Protein AF-A0A6L7N8V4-F1 (afdb_monomer)

Secondary structure (DSSP, 8-state):
-TTTTTTHHHHHHHS-TTPPPB-SSHHHHHHHHHHHSPPPBPHHHHHHHHTT---PPPS-----TTS------

Radius of gyration: 13.72 Å; Cα contacts (8 Å, |Δi|>4): 52; chains: 1; bounding box: 36×27×28 Å

Sequence (73 aa):
MKMAEADLLPAVRDAGEDTLIVADGTSCRHQVDLGTGRKALHVAQVIDMVLGNAVMPPADSSSDSAHHRCQHP

pLDDT: mean 82.11, std 19.6, range [40.59, 97.56]

Solvent-accessible surface area (backbone atoms only — not comparable to full-atom values): 4834 Å² total; per-residue (Å²): 110,74,77,43,64,71,49,61,49,58,55,60,70,71,46,57,91,90,56,86,46,74,34,81,48,69,68,58,27,51,47,40,31,79,72,69,74,46,78,46,39,41,59,69,58,55,51,33,52,75,72,69,70,54,78,78,76,74,98,72,74,82,78,76,91,79,82,75,87,73,80,76,136

Foldseek 3Di:
DVVCVVPPLVVLVPDDPPDAAADQDPVSQVCNCVRPVDGHHYVVQVVCVVVVNDPPDDPDPPDPPPPDPPDDD

Structure (mmCIF, N/CA/C/O backbone):
data_AF-A0A6L7N8V4-F1
#
_entry.id   AF-A0A6L7N8V4-F1
#
loop_
_atom_site.group_PDB
_atom_site.id
_atom_site.type_symbol
_atom_site.label_atom_id
_atom_site.label_alt_id
_atom_site.label_comp_id
_atom_site.label_asym_id
_atom_site.label_entity_id
_atom_site.label_seq_id
_atom_site.pdbx_PDB_ins_code
_atom_site.Cartn_x
_atom_site.Cartn_y
_atom_site.Cartn_z
_atom_site.occupancy
_atom_site.B_iso_or_equiv
_atom_site.auth_seq_id
_atom_site.auth_comp_id
_atom_site.auth_asym_id
_atom_site.auth_atom_id
_atom_site.pdbx_PDB_model_num
ATOM 1 N N . MET A 1 1 ? 13.046 3.494 -9.458 1.00 76.81 1 MET A N 1
ATOM 2 C CA . MET A 1 1 ? 11.831 2.656 -9.564 1.00 76.81 1 MET A CA 1
ATOM 3 C C . MET A 1 1 ? 12.031 1.246 -10.125 1.00 76.81 1 MET A C 1
ATOM 5 O O . MET A 1 1 ? 11.154 0.433 -9.897 1.00 76.81 1 MET A O 1
ATOM 9 N N . LYS A 1 2 ? 13.158 0.888 -10.769 1.00 88.88 2 LYS A N 1
ATOM 10 C CA . LYS A 1 2 ? 13.349 -0.452 -11.380 1.00 88.88 2 LYS A CA 1
ATOM 11 C C . LYS A 1 2 ? 13.015 -1.652 -10.474 1.00 88.88 2 LYS A C 1
ATOM 13 O O . LYS A 1 2 ? 12.422 -2.603 -10.953 1.00 88.88 2 LYS A O 1
ATOM 18 N N . MET A 1 3 ? 13.357 -1.590 -9.185 1.00 91.44 3 MET A N 1
ATOM 19 C CA . MET A 1 3 ? 13.055 -2.678 -8.242 1.00 91.44 3 MET A CA 1
ATOM 20 C C . MET A 1 3 ? 11.558 -2.843 -7.959 1.00 91.44 3 MET A C 1
ATOM 22 O O . MET A 1 3 ? 11.100 -3.961 -7.780 1.00 91.44 3 MET A O 1
ATOM 26 N N . ALA A 1 4 ? 10.797 -1.748 -7.933 1.00 93.31 4 ALA A N 1
ATOM 27 C CA . ALA A 1 4 ? 9.359 -1.791 -7.681 1.00 93.31 4 ALA A CA 1
ATOM 28 C C . ALA A 1 4 ? 8.589 -2.310 -8.908 1.00 93.31 4 ALA A C 1
ATOM 30 O O . ALA A 1 4 ? 7.613 -3.036 -8.768 1.00 93.31 4 ALA A O 1
ATOM 31 N N . GLU A 1 5 ? 9.065 -1.985 -10.113 1.00 96.50 5 GLU A N 1
ATOM 32 C CA . GLU A 1 5 ? 8.488 -2.471 -11.377 1.00 96.50 5 GLU A CA 1
ATOM 33 C C . GLU A 1 5 ? 8.754 -3.959 -11.641 1.00 96.50 5 GLU A C 1
ATOM 35 O O . GLU A 1 5 ? 8.157 -4.528 -12.547 1.00 96.50 5 GLU A O 1
ATOM 40 N N . ALA A 1 6 ? 9.643 -4.597 -10.871 1.00 96.12 6 ALA A N 1
ATOM 41 C CA . ALA A 1 6 ? 9.933 -6.016 -11.041 1.00 96.12 6 ALA A CA 1
ATOM 42 C C . ALA A 1 6 ? 8.761 -6.919 -10.619 1.00 96.12 6 ALA A C 1
ATOM 44 O O . ALA A 1 6 ? 8.650 -8.020 -11.146 1.00 96.12 6 ALA A O 1
ATOM 45 N N . ASP A 1 7 ? 7.922 -6.470 -9.676 1.00 94.69 7 ASP A N 1
ATOM 46 C CA . ASP A 1 7 ? 6.830 -7.285 -9.120 1.00 94.69 7 ASP A CA 1
ATOM 47 C C . ASP A 1 7 ? 5.741 -6.427 -8.446 1.00 94.69 7 ASP A C 1
ATOM 49 O O . ASP A 1 7 ? 4.566 -6.469 -8.808 1.00 94.69 7 ASP A O 1
ATOM 53 N N . LEU A 1 8 ? 6.149 -5.549 -7.521 1.00 95.62 8 LEU A N 1
ATOM 54 C CA . LEU A 1 8 ? 5.241 -4.765 -6.676 1.00 95.62 8 LEU A CA 1
ATOM 55 C C . LEU A 1 8 ? 4.246 -3.896 -7.464 1.00 95.62 8 LEU A C 1
ATOM 57 O O . LEU A 1 8 ? 3.047 -3.940 -7.202 1.00 95.62 8 LEU A O 1
ATOM 61 N N . LEU A 1 9 ? 4.725 -3.059 -8.389 1.00 97.12 9 LEU A N 1
ATOM 62 C CA . LEU A 1 9 ? 3.863 -2.105 -9.099 1.00 97.12 9 LEU A CA 1
ATOM 63 C C . LEU A 1 9 ? 2.911 -2.781 -10.095 1.00 97.12 9 LEU A C 1
ATOM 65 O O . LEU A 1 9 ? 1.749 -2.376 -10.119 1.00 97.12 9 LEU A O 1
ATOM 69 N N . PRO A 1 10 ? 3.329 -3.804 -10.870 1.00 97.56 10 PRO A N 1
ATOM 70 C CA . PRO A 1 10 ? 2.396 -4.639 -11.625 1.00 97.56 10 PRO A CA 1
ATOM 71 C C . PRO A 1 10 ? 1.264 -5.202 -10.755 1.00 97.56 10 PRO A C 1
ATOM 73 O O . PRO A 1 10 ? 0.098 -4.951 -11.046 1.00 97.56 10 PRO A O 1
ATOM 76 N N . ALA A 1 11 ? 1.589 -5.839 -9.624 1.00 97.19 11 ALA A N 1
ATOM 77 C CA . ALA A 1 11 ? 0.582 -6.429 -8.739 1.00 97.19 11 ALA A CA 1
ATOM 78 C C . ALA A 1 11 ? -0.413 -5.394 -8.178 1.00 97.19 11 ALA A C 1
ATOM 80 O O . ALA A 1 11 ? -1.609 -5.660 -8.070 1.00 97.19 11 ALA A O 1
ATOM 81 N N . VAL A 1 12 ? 0.059 -4.189 -7.841 1.00 97.06 12 VAL A N 1
ATOM 82 C CA . VAL A 1 12 ? -0.804 -3.113 -7.322 1.00 97.06 12 VAL A CA 1
ATOM 83 C C . VAL A 1 12 ? -1.697 -2.497 -8.404 1.00 97.06 12 VAL A C 1
ATOM 85 O O . VAL A 1 12 ? -2.797 -2.039 -8.086 1.00 97.06 12 VAL A O 1
ATOM 88 N N . ARG A 1 13 ? -1.249 -2.464 -9.665 1.00 95.88 13 ARG A N 1
ATOM 89 C CA . ARG A 1 13 ? -2.065 -1.997 -10.801 1.00 95.88 13 ARG A CA 1
ATOM 90 C C . ARG A 1 13 ? -3.140 -3.015 -11.185 1.00 95.88 13 ARG A C 1
ATOM 92 O O . ARG A 1 13 ? -4.231 -2.601 -11.55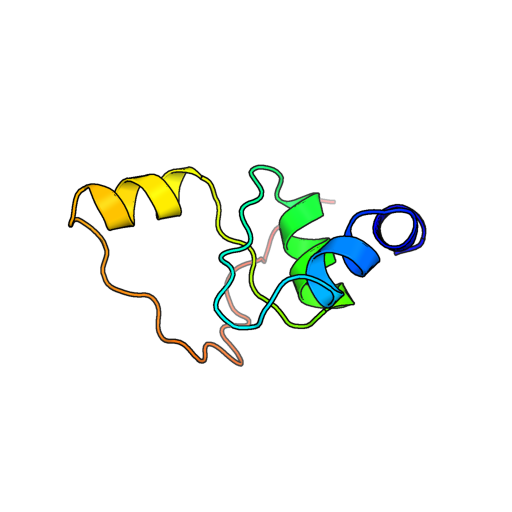8 1.00 95.88 13 ARG A O 1
ATOM 99 N N . ASP A 1 14 ? -2.849 -4.306 -11.044 1.00 97.50 14 ASP A N 1
ATOM 100 C CA . ASP A 1 14 ? -3.803 -5.388 -11.320 1.00 97.50 14 ASP A CA 1
ATOM 101 C C . ASP A 1 14 ? -4.846 -5.564 -10.200 1.00 97.50 14 ASP A C 1
ATOM 103 O O . ASP A 1 14 ? -5.932 -6.102 -10.425 1.00 97.50 14 ASP A O 1
ATOM 107 N N . ALA A 1 15 ? -4.542 -5.109 -8.982 1.00 97.06 15 ALA A N 1
ATOM 108 C CA . ALA A 1 15 ? -5.481 -5.136 -7.867 1.00 97.06 15 ALA A CA 1
ATOM 109 C C . ALA A 1 15 ? -6.669 -4.189 -8.107 1.00 97.06 15 ALA A C 1
ATOM 111 O O . ALA A 1 15 ? -6.477 -3.008 -8.399 1.00 97.06 15 ALA A O 1
ATOM 112 N N . GLY A 1 16 ? -7.893 -4.685 -7.887 1.00 95.56 16 GLY A N 1
ATOM 113 C CA . GLY A 1 16 ? -9.129 -3.922 -8.092 1.00 95.56 16 GLY A CA 1
ATOM 114 C C . GLY A 1 16 ? -9.178 -2.604 -7.310 1.00 95.56 16 GLY A C 1
ATOM 115 O O . GLY A 1 16 ? -8.499 -2.446 -6.288 1.00 95.56 16 GLY A O 1
ATOM 116 N N . GLU A 1 17 ? -10.005 -1.669 -7.780 1.00 91.31 17 GLU A N 1
ATOM 117 C CA . GLU A 1 17 ? -10.088 -0.300 -7.247 1.00 91.31 17 GLU A CA 1
ATOM 118 C C . GLU A 1 17 ? -10.404 -0.275 -5.743 1.00 91.31 17 GLU A C 1
ATOM 120 O O . GLU A 1 17 ? -9.729 0.426 -4.989 1.00 91.31 17 GLU A O 1
ATOM 125 N N . ASP A 1 18 ? -11.308 -1.149 -5.293 1.00 92.19 18 ASP A N 1
ATOM 126 C CA . ASP A 1 18 ? -11.714 -1.286 -3.885 1.00 92.19 18 ASP A CA 1
ATOM 127 C C . ASP A 1 18 ? -10.729 -2.101 -3.022 1.00 92.19 18 ASP A C 1
ATOM 129 O O . ASP A 1 18 ? -10.962 -2.341 -1.835 1.00 92.19 18 ASP A O 1
ATOM 133 N N . THR A 1 19 ? -9.617 -2.566 -3.598 1.00 95.19 19 THR A N 1
ATOM 134 C CA . THR A 1 19 ? -8.630 -3.373 -2.869 1.00 95.19 19 THR A CA 1
ATOM 135 C C . THR A 1 19 ? -7.761 -2.481 -1.989 1.00 95.19 19 THR A C 1
ATOM 137 O O . THR A 1 19 ? -7.059 -1.598 -2.483 1.00 95.19 19 THR A O 1
ATOM 140 N N . LEU A 1 20 ? -7.733 -2.748 -0.683 1.00 94.88 20 LEU A N 1
ATOM 141 C CA . LEU A 1 20 ? -6.797 -2.088 0.224 1.00 94.88 20 LEU A CA 1
ATOM 142 C C . LEU A 1 20 ? -5.367 -2.580 -0.030 1.00 94.88 20 LEU A C 1
ATOM 144 O O . LEU A 1 20 ? -5.093 -3.777 0.021 1.00 94.88 20 LEU A O 1
ATOM 148 N N . ILE A 1 21 ? -4.442 -1.646 -0.248 1.00 96.81 21 ILE A N 1
ATOM 149 C CA . ILE A 1 21 ? -3.012 -1.943 -0.365 1.00 96.81 21 ILE A CA 1
ATOM 150 C C . ILE A 1 21 ? -2.356 -1.682 0.987 1.00 96.81 21 ILE A C 1
ATOM 152 O O . ILE A 1 21 ? -2.423 -0.568 1.504 1.00 96.81 21 ILE A O 1
ATOM 156 N N . VAL A 1 22 ? -1.709 -2.696 1.559 1.00 95.81 22 VAL A N 1
ATOM 157 C CA . VAL A 1 22 ? -1.062 -2.613 2.876 1.00 95.81 22 VAL A CA 1
ATOM 158 C C . VAL A 1 22 ? 0.431 -2.872 2.724 1.00 95.81 22 VAL A C 1
ATOM 160 O O . VAL A 1 22 ? 0.834 -3.841 2.087 1.00 95.81 22 VAL A O 1
ATOM 163 N N . ALA A 1 23 ? 1.260 -2.001 3.296 1.00 95.69 23 ALA A N 1
ATOM 164 C CA . ALA A 1 23 ? 2.709 -2.156 3.302 1.00 95.69 23 ALA A CA 1
ATOM 165 C C . ALA A 1 23 ? 3.332 -1.551 4.566 1.00 95.69 23 ALA A C 1
ATOM 167 O O . ALA A 1 23 ? 3.149 -0.368 4.865 1.00 95.69 23 ALA A O 1
ATOM 168 N N . ASP A 1 24 ? 4.153 -2.338 5.260 1.00 93.94 24 ASP A N 1
ATOM 169 C CA . ASP A 1 24 ? 4.773 -1.947 6.537 1.00 93.94 24 ASP A CA 1
ATOM 170 C C . ASP A 1 24 ? 6.004 -1.057 6.349 1.00 93.94 24 ASP A C 1
ATOM 172 O O . ASP A 1 24 ? 6.265 -0.138 7.128 1.00 93.94 24 ASP A O 1
ATOM 176 N N . GLY A 1 25 ? 6.735 -1.253 5.252 1.00 94.00 25 GLY A N 1
ATOM 177 C CA . GLY A 1 25 ? 7.918 -0.464 4.928 1.00 94.00 25 GLY A CA 1
ATOM 178 C C . GLY A 1 25 ? 7.586 0.887 4.293 1.00 94.00 25 GLY A C 1
ATOM 179 O O . GLY A 1 25 ? 6.840 0.963 3.317 1.00 94.00 25 GLY A O 1
ATOM 180 N N . THR A 1 26 ? 8.226 1.956 4.777 1.00 94.44 26 THR A N 1
ATOM 181 C CA . THR A 1 26 ? 8.1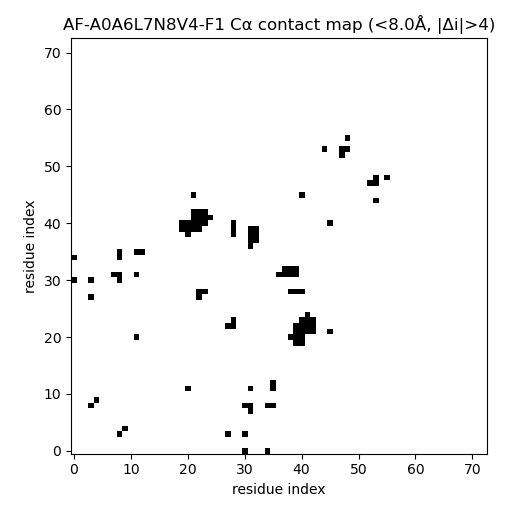23 3.306 4.188 1.00 94.44 26 THR A CA 1
ATOM 182 C C . THR A 1 26 ? 8.556 3.334 2.720 1.00 94.44 26 THR A C 1
ATOM 184 O O . THR A 1 26 ? 7.905 3.977 1.904 1.00 94.44 26 THR A O 1
ATOM 187 N N . SER A 1 27 ? 9.614 2.596 2.359 1.00 95.00 27 SER A N 1
ATOM 188 C CA . SER A 1 27 ? 10.082 2.502 0.967 1.00 95.00 27 SER A CA 1
ATOM 189 C C . SER A 1 27 ? 9.004 1.930 0.043 1.00 95.00 27 SER A C 1
ATOM 191 O O . SER A 1 27 ? 8.705 2.527 -0.988 1.00 95.00 27 SER A O 1
ATOM 193 N N . CYS A 1 28 ? 8.357 0.830 0.444 1.00 94.88 28 CYS A N 1
ATOM 194 C CA . CYS A 1 28 ? 7.293 0.206 -0.342 1.00 94.88 28 CYS A CA 1
ATOM 195 C C . CYS A 1 28 ? 6.084 1.138 -0.482 1.00 94.88 28 CYS A C 1
ATOM 197 O O . CYS A 1 28 ? 5.578 1.306 -1.587 1.00 94.88 28 CYS A O 1
ATOM 199 N N . ARG A 1 29 ? 5.666 1.812 0.602 1.00 95.81 29 ARG A N 1
ATOM 200 C CA . ARG A 1 29 ? 4.572 2.797 0.532 1.00 95.81 29 ARG A CA 1
ATOM 201 C C . ARG A 1 29 ? 4.889 3.947 -0.425 1.00 95.81 29 ARG A C 1
ATOM 203 O O . ARG A 1 29 ? 4.049 4.280 -1.254 1.00 95.81 29 ARG A O 1
ATOM 210 N N . HIS A 1 30 ? 6.099 4.508 -0.373 1.00 95.25 30 HIS A N 1
ATOM 211 C CA . HIS A 1 30 ? 6.513 5.558 -1.310 1.00 95.25 30 HIS A CA 1
ATOM 212 C C . HIS A 1 30 ? 6.596 5.066 -2.757 1.00 95.25 30 HIS A C 1
ATOM 214 O O . HIS A 1 30 ? 6.240 5.804 -3.670 1.00 95.25 30 HIS A O 1
ATOM 220 N N . GLN A 1 31 ? 7.053 3.834 -2.990 1.00 96.75 31 GLN A N 1
ATOM 221 C CA . GLN A 1 31 ? 7.069 3.252 -4.332 1.00 96.75 31 GLN A CA 1
ATOM 222 C C . GLN A 1 31 ? 5.650 3.098 -4.882 1.00 96.75 31 GLN A C 1
ATOM 224 O O . GLN A 1 31 ? 5.399 3.494 -6.014 1.00 96.75 31 GLN A O 1
ATOM 229 N N . VAL A 1 32 ? 4.712 2.578 -4.090 1.00 96.00 32 VAL A N 1
ATOM 230 C CA . VAL A 1 32 ? 3.311 2.450 -4.511 1.00 96.00 32 VAL A CA 1
ATOM 231 C C . VAL A 1 32 ? 2.712 3.815 -4.851 1.00 96.00 32 VAL A C 1
ATOM 233 O O . VAL A 1 32 ? 2.153 3.971 -5.937 1.00 96.00 32 VAL A O 1
ATOM 236 N N . ASP A 1 33 ? 2.916 4.811 -3.989 1.00 95.62 33 ASP A N 1
ATOM 237 C CA . ASP A 1 33 ? 2.421 6.175 -4.192 1.00 95.62 33 ASP A CA 1
ATOM 238 C C . ASP A 1 33 ? 2.984 6.804 -5.475 1.00 95.62 33 ASP A C 1
ATOM 240 O O . ASP A 1 33 ? 2.246 7.140 -6.399 1.00 95.62 33 ASP A O 1
ATOM 244 N N . LEU A 1 34 ? 4.311 6.858 -5.598 1.00 95.25 34 LEU A N 1
ATOM 245 C CA . LEU A 1 34 ? 4.974 7.471 -6.751 1.00 95.25 34 LEU A CA 1
ATOM 246 C C . LEU A 1 34 ? 4.791 6.673 -8.054 1.00 95.25 34 LEU A C 1
ATOM 248 O O . LEU A 1 34 ? 4.905 7.243 -9.136 1.00 95.25 34 LEU A O 1
ATOM 252 N N . GLY A 1 35 ? 4.574 5.358 -7.972 1.00 95.12 35 GLY A N 1
ATOM 253 C CA . GLY A 1 35 ? 4.535 4.456 -9.129 1.00 95.12 35 GLY A CA 1
ATOM 254 C C . GLY A 1 35 ? 3.138 4.124 -9.647 1.00 95.12 35 GLY A C 1
ATOM 255 O O . GLY A 1 35 ? 3.005 3.696 -10.796 1.00 95.12 35 GLY A O 1
ATOM 256 N N . THR A 1 36 ? 2.104 4.292 -8.821 1.00 95.25 36 THR A N 1
ATOM 257 C CA . THR A 1 36 ? 0.713 3.970 -9.186 1.00 95.25 36 THR A CA 1
ATOM 258 C C . THR A 1 36 ? -0.277 5.091 -8.883 1.00 95.25 36 THR A C 1
ATOM 260 O O . THR A 1 36 ? -1.403 5.033 -9.361 1.00 95.25 36 THR A O 1
ATOM 263 N N . GLY A 1 37 ? 0.103 6.090 -8.077 1.00 94.12 37 GLY A N 1
ATOM 264 C CA . GLY A 1 37 ? -0.814 7.107 -7.556 1.00 94.12 37 GLY A CA 1
ATOM 265 C C . GLY A 1 37 ? -1.766 6.595 -6.467 1.00 94.12 37 GLY A C 1
ATOM 266 O O . GLY A 1 37 ? -2.508 7.386 -5.888 1.00 94.12 37 GLY A O 1
ATOM 267 N N . ARG A 1 38 ? -1.754 5.291 -6.154 1.00 95.00 38 ARG A N 1
ATOM 268 C CA . ARG A 1 38 ? -2.540 4.708 -5.060 1.00 95.00 38 ARG A CA 1
ATOM 269 C C . ARG A 1 38 ? -1.825 4.910 -3.729 1.00 95.00 38 ARG A C 1
ATOM 271 O O . ARG A 1 38 ? -0.600 4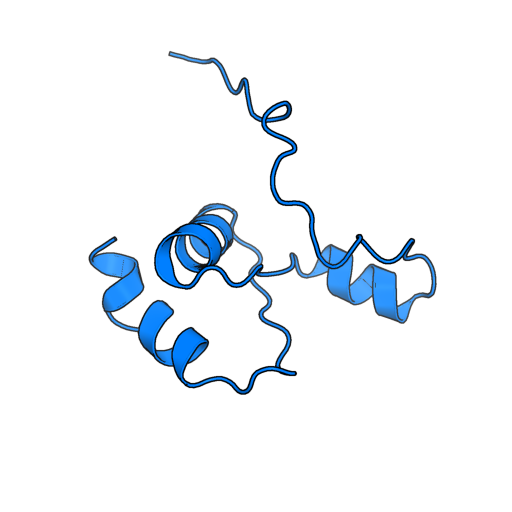.849 -3.653 1.00 95.00 38 ARG A O 1
ATOM 278 N N . LYS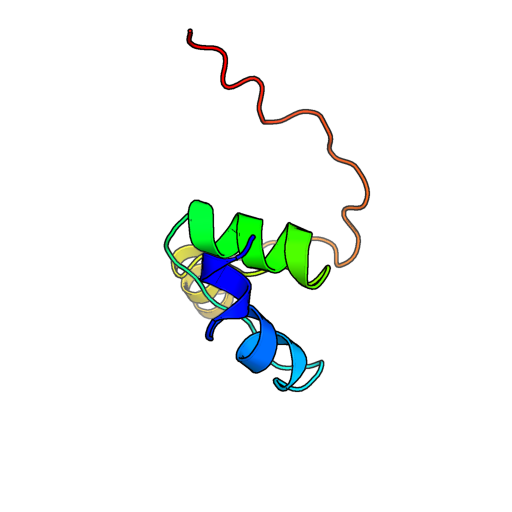 A 1 39 ? -2.583 5.081 -2.646 1.00 94.50 39 LYS A N 1
ATOM 279 C CA . LYS A 1 39 ? -2.026 5.130 -1.288 1.00 94.50 39 LYS A CA 1
ATOM 280 C C . LYS A 1 39 ? -2.010 3.736 -0.667 1.00 94.50 39 LYS A C 1
ATOM 282 O O . LYS A 1 39 ? -3.041 3.077 -0.592 1.00 94.50 39 LYS A O 1
ATOM 287 N N . ALA A 1 40 ? -0.839 3.312 -0.199 1.00 96.06 40 ALA A N 1
ATOM 288 C CA . ALA A 1 40 ? -0.695 2.115 0.622 1.00 96.06 40 ALA A CA 1
ATOM 289 C C . ALA A 1 40 ? -0.758 2.478 2.113 1.00 96.06 40 ALA A C 1
ATOM 291 O O . ALA A 1 40 ? -0.104 3.427 2.551 1.00 96.06 40 ALA A O 1
ATOM 292 N N . LEU A 1 41 ? -1.510 1.705 2.892 1.00 95.88 41 LEU A N 1
ATOM 293 C CA . LEU A 1 41 ? -1.668 1.877 4.335 1.00 95.88 41 LEU A CA 1
ATOM 294 C C . LEU A 1 41 ? -0.598 1.099 5.103 1.00 95.88 41 LEU A C 1
ATOM 296 O O . LEU A 1 41 ? -0.165 0.026 4.689 1.00 95.88 41 LEU A O 1
ATOM 300 N N . HIS A 1 42 ? -0.186 1.617 6.255 1.00 95.81 42 HIS A N 1
ATOM 301 C CA . HIS A 1 42 ? 0.591 0.850 7.224 1.00 95.81 42 HIS A CA 1
ATOM 302 C C . HIS A 1 42 ? -0.331 -0.110 7.990 1.00 95.81 42 HIS A C 1
ATOM 304 O O . HIS A 1 42 ? -1.459 0.262 8.319 1.00 95.81 42 HIS A O 1
ATOM 310 N N . VAL A 1 43 ? 0.144 -1.305 8.357 1.00 95.25 43 VAL A N 1
ATOM 311 C CA . VAL A 1 43 ? -0.667 -2.304 9.085 1.00 95.25 43 VAL A CA 1
ATOM 312 C C . VAL A 1 43 ? -1.343 -1.747 10.343 1.00 95.25 43 VAL A C 1
ATOM 314 O O . VAL A 1 43 ? -2.507 -2.036 10.598 1.00 95.25 43 VAL A O 1
ATOM 317 N N . ALA A 1 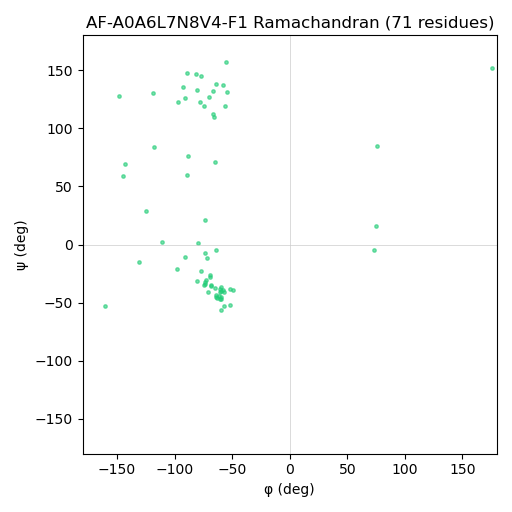44 ? -0.664 -0.876 11.093 1.00 94.06 44 ALA A N 1
ATOM 318 C CA . ALA A 1 44 ? -1.243 -0.232 12.276 1.00 94.06 44 ALA A CA 1
ATOM 319 C C . ALA A 1 44 ? -2.500 0.598 11.956 1.00 94.06 44 ALA A C 1
ATOM 321 O O . ALA A 1 44 ? -3.440 0.582 12.740 1.00 94.06 44 ALA A O 1
ATOM 322 N N . GLN A 1 45 ? -2.550 1.269 10.799 1.00 92.94 45 GLN A N 1
ATOM 323 C CA . GLN A 1 45 ? -3.738 2.016 10.366 1.00 92.94 45 GLN A CA 1
ATOM 324 C C . GLN A 1 45 ? -4.891 1.061 10.042 1.00 92.94 45 GLN A C 1
ATOM 326 O O . GLN A 1 45 ? -6.042 1.359 10.336 1.00 92.94 45 GLN A O 1
ATOM 331 N N . VAL A 1 46 ? -4.585 -0.112 9.479 1.00 93.12 46 VAL A N 1
ATOM 332 C CA . VAL A 1 46 ? -5.586 -1.157 9.221 1.00 93.12 46 VAL A CA 1
ATOM 333 C C . VAL A 1 46 ? -6.184 -1.681 10.518 1.00 93.12 46 VAL A C 1
ATOM 335 O O . VAL A 1 46 ? -7.402 -1.784 10.636 1.00 93.12 46 VAL A O 1
ATOM 338 N N . ILE A 1 47 ? -5.340 -1.959 11.509 1.00 93.50 47 ILE A N 1
ATOM 339 C CA . ILE A 1 47 ? -5.789 -2.393 12.834 1.00 93.50 47 ILE A CA 1
ATOM 340 C C . ILE A 1 47 ? -6.648 -1.304 13.490 1.00 93.50 47 ILE A C 1
ATOM 342 O O . ILE A 1 47 ? -7.714 -1.609 14.013 1.00 93.50 47 ILE A O 1
ATOM 34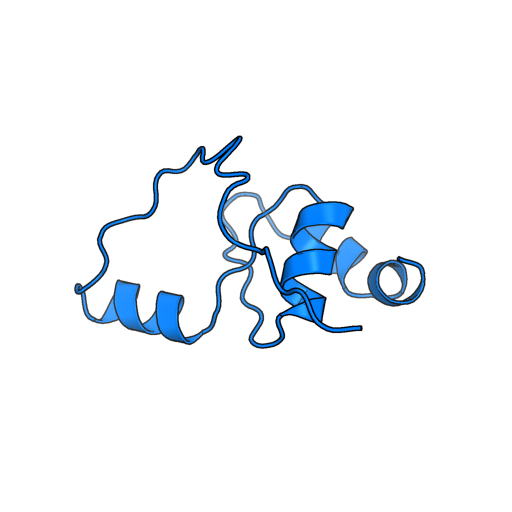6 N N . ASP A 1 48 ? -6.231 -0.041 13.412 1.00 92.00 48 ASP A N 1
ATOM 347 C CA . ASP A 1 48 ? -6.960 1.098 13.980 1.00 92.00 48 ASP A CA 1
ATOM 348 C C . ASP A 1 48 ? -8.375 1.263 13.392 1.00 92.00 48 ASP A C 1
ATOM 350 O O . ASP A 1 48 ? -9.339 1.477 14.132 1.00 92.00 48 ASP A O 1
ATOM 354 N N . MET A 1 49 ? -8.528 1.060 12.076 1.00 89.12 49 MET A N 1
ATOM 355 C CA . MET A 1 49 ? -9.839 1.037 11.413 1.00 89.12 49 MET A CA 1
ATOM 356 C C . MET A 1 49 ? -10.746 -0.070 11.962 1.00 89.12 49 MET A C 1
ATOM 358 O O . MET A 1 49 ? -11.934 0.162 12.178 1.00 89.12 49 MET A O 1
ATOM 362 N N . VAL A 1 50 ? -10.194 -1.259 12.223 1.00 89.38 50 VAL A N 1
ATOM 363 C CA . VAL A 1 50 ? -10.956 -2.404 12.753 1.00 89.38 50 VAL A CA 1
ATOM 364 C C . VAL A 1 50 ? -11.309 -2.219 14.228 1.00 89.38 50 VAL A C 1
ATOM 366 O O . VAL A 1 50 ? -12.369 -2.658 14.667 1.00 89.38 50 VAL A O 1
ATOM 369 N N . LEU A 1 51 ? -10.452 -1.545 14.995 1.00 92.25 51 LEU A N 1
ATOM 370 C CA . LEU A 1 51 ? -10.719 -1.224 16.396 1.00 92.25 51 LEU A CA 1
ATOM 371 C C . LEU A 1 51 ? -11.758 -0.102 16.568 1.00 92.25 51 LEU A C 1
ATOM 373 O O . LEU A 1 51 ? -12.192 0.143 17.689 1.00 92.25 51 LEU A O 1
ATOM 377 N N . GLY A 1 52 ? -12.192 0.545 15.478 1.00 84.06 52 GLY A N 1
ATOM 378 C CA . GLY A 1 52 ? -13.175 1.632 15.516 1.00 84.06 52 GLY A CA 1
ATOM 379 C C . GLY A 1 52 ? -12.600 2.955 16.028 1.00 84.06 52 GLY A C 1
ATOM 380 O O . GLY A 1 52 ? -13.350 3.865 16.373 1.00 84.06 52 GLY A O 1
ATOM 381 N N . ASN A 1 53 ? -11.274 3.061 16.066 1.00 75.56 53 ASN A N 1
ATOM 382 C CA . ASN A 1 53 ? -10.553 4.230 16.561 1.00 75.56 53 ASN A CA 1
ATOM 383 C C . ASN A 1 53 ? -10.253 5.249 15.446 1.00 75.56 53 ASN A C 1
ATOM 385 O O . ASN A 1 53 ? -9.849 6.378 15.731 1.00 75.56 53 ASN A O 1
ATOM 389 N N . ALA A 1 54 ? -10.471 4.870 14.183 1.00 62.69 54 ALA A N 1
ATOM 390 C CA . ALA A 1 54 ? -10.077 5.673 13.038 1.00 62.69 54 ALA A CA 1
ATOM 391 C C . ALA A 1 54 ? -10.990 6.894 12.813 1.00 62.69 54 ALA A C 1
ATOM 393 O O . ALA A 1 54 ? -12.164 6.770 12.460 1.00 62.69 54 ALA A O 1
ATOM 394 N N . VAL A 1 55 ? -10.396 8.091 12.8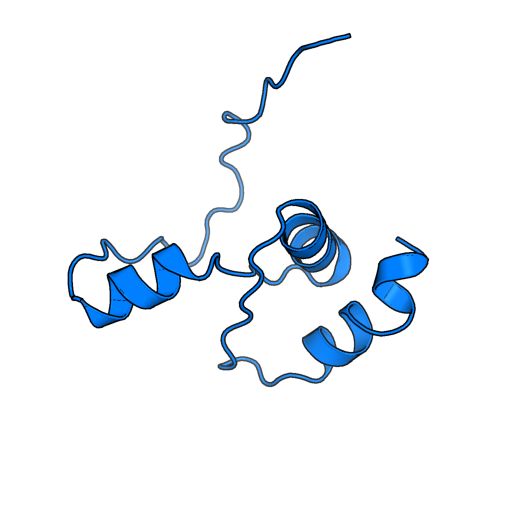81 1.00 58.69 55 VAL A N 1
ATOM 395 C CA . VAL A 1 55 ? -10.810 9.216 12.030 1.00 58.69 55 VAL A CA 1
ATOM 396 C C . VAL A 1 55 ? -10.455 8.812 10.604 1.00 58.69 55 VAL A C 1
ATOM 398 O O . VAL A 1 55 ? -9.279 8.651 10.280 1.00 58.69 55 VAL A O 1
ATOM 401 N N . MET A 1 56 ? -11.465 8.593 9.763 1.00 52.16 56 MET A N 1
ATOM 402 C CA . MET A 1 56 ? -11.258 8.230 8.364 1.00 52.16 56 MET A CA 1
ATOM 403 C C . MET A 1 56 ? -10.394 9.315 7.692 1.00 52.16 56 MET A C 1
ATOM 405 O O . MET A 1 56 ? -10.795 10.483 7.703 1.00 52.16 56 MET A O 1
ATOM 409 N N . PRO A 1 57 ? -9.200 8.991 7.156 1.00 54.44 57 PRO A N 1
ATOM 410 C CA . PRO A 1 57 ? -8.412 9.988 6.449 1.00 54.44 57 PRO A CA 1
ATOM 411 C C . PRO A 1 57 ? -9.188 10.428 5.197 1.00 54.44 57 PRO A C 1
ATOM 413 O O . PRO A 1 57 ? -9.788 9.576 4.533 1.00 54.44 57 PRO A O 1
ATOM 416 N N . PRO A 1 58 ? -9.220 11.735 4.875 1.00 49.41 58 PRO A N 1
ATOM 417 C CA . PRO A 1 58 ? -9.932 12.222 3.701 1.00 49.41 58 PRO A CA 1
ATOM 418 C C . PRO A 1 58 ? -9.380 11.548 2.441 1.00 49.41 58 PRO A C 1
ATOM 420 O O . PRO A 1 58 ? -8.166 11.385 2.287 1.00 49.41 58 PRO A O 1
ATOM 423 N N . ALA A 1 59 ? -10.293 11.141 1.556 1.00 53.38 59 ALA A N 1
ATOM 424 C CA . ALA A 1 59 ? -10.001 10.400 0.330 1.00 53.38 59 ALA A CA 1
ATOM 425 C C . ALA A 1 59 ? -9.156 11.196 -0.693 1.00 53.38 59 ALA A C 1
ATOM 427 O O . ALA A 1 59 ? -8.741 10.643 -1.708 1.00 53.38 59 ALA A O 1
ATOM 428 N N . ASP A 1 60 ? -8.861 12.469 -0.422 1.00 48.25 60 ASP A N 1
ATOM 429 C CA . ASP A 1 60 ? -8.186 13.409 -1.311 1.00 48.25 60 ASP A CA 1
ATOM 430 C C . ASP A 1 60 ? -7.224 14.363 -0.569 1.00 48.25 60 ASP A C 1
ATOM 432 O O . ASP A 1 60 ? -7.401 15.574 -0.527 1.00 48.25 60 ASP A O 1
ATOM 436 N N . SER A 1 61 ? -6.106 13.859 -0.042 1.00 47.41 61 SER A N 1
ATOM 437 C CA . SER A 1 61 ? -4.985 14.739 0.348 1.00 47.41 61 SER A CA 1
ATOM 438 C C . SER A 1 61 ? -4.009 14.950 -0.813 1.00 47.41 61 SER A C 1
ATOM 440 O O . SER A 1 61 ? -2.816 14.647 -0.735 1.00 47.41 61 SER A O 1
ATOM 442 N N . SER A 1 62 ? -4.500 15.506 -1.924 1.00 53.38 62 SER A N 1
ATOM 443 C CA . SER A 1 62 ? -3.605 16.243 -2.816 1.00 53.38 62 SER A CA 1
ATOM 444 C C . SER A 1 62 ? -3.120 17.477 -2.053 1.00 53.38 62 SER A C 1
ATOM 446 O O . SER A 1 62 ? -3.894 18.395 -1.800 1.00 53.38 62 SER A O 1
ATOM 448 N N . SER A 1 63 ? -1.836 17.475 -1.692 1.00 49.50 63 SER A N 1
ATOM 449 C CA . SER A 1 63 ? -1.096 18.522 -0.975 1.00 49.50 63 SER A CA 1
ATOM 450 C C . SER A 1 63 ? -1.356 18.647 0.534 1.00 49.50 63 SER A C 1
ATOM 452 O O . SER A 1 63 ? -2.035 19.550 1.001 1.00 49.50 63 SER A O 1
ATOM 454 N N . ASP A 1 64 ? -0.643 17.840 1.321 1.00 40.59 64 ASP A N 1
ATOM 455 C CA . ASP A 1 64 ? 0.026 18.412 2.492 1.00 40.59 64 ASP A 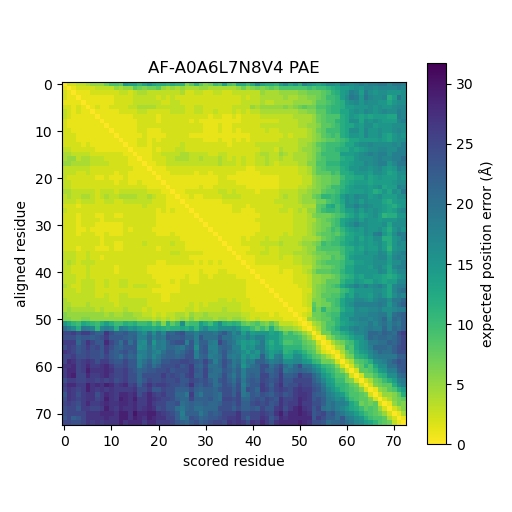CA 1
ATOM 456 C C . ASP A 1 64 ? 1.537 18.216 2.346 1.00 40.59 64 ASP A C 1
ATOM 458 O O . ASP A 1 64 ? 2.151 17.243 2.782 1.00 40.59 64 ASP A O 1
ATOM 462 N N . SER A 1 65 ? 2.139 19.156 1.619 1.00 51.31 65 SER A N 1
ATOM 463 C CA . SER A 1 65 ? 3.566 19.195 1.301 1.00 51.31 65 SER A CA 1
ATOM 464 C C . SER A 1 65 ? 4.430 19.606 2.510 1.00 51.31 65 SER A C 1
ATOM 466 O O . SER A 1 65 ? 5.553 20.075 2.324 1.00 51.31 65 SER A O 1
ATOM 468 N N . ALA A 1 66 ? 3.936 19.465 3.746 1.00 49.75 66 ALA A N 1
ATOM 469 C CA . ALA A 1 66 ? 4.540 20.080 4.929 1.00 49.75 66 ALA A CA 1
ATOM 470 C C . ALA A 1 66 ? 5.201 19.120 5.937 1.00 49.75 66 ALA A C 1
ATOM 472 O O . ALA A 1 66 ? 5.715 19.604 6.943 1.00 49.75 66 ALA A O 1
ATOM 473 N N . HIS A 1 67 ? 5.255 17.800 5.705 1.00 45.59 67 HIS A N 1
ATOM 474 C CA . HIS A 1 67 ? 5.705 16.851 6.746 1.00 45.59 67 HIS A CA 1
ATOM 475 C C . HIS A 1 67 ? 6.862 15.906 6.399 1.00 45.59 67 HIS A C 1
ATOM 477 O O . HIS A 1 67 ? 6.985 14.854 7.016 1.00 45.59 67 HIS A O 1
ATOM 483 N N . HIS A 1 68 ? 7.790 16.281 5.511 1.00 46.53 68 HIS A N 1
ATOM 484 C CA . HIS A 1 68 ? 9.105 15.617 5.495 1.00 46.53 68 HIS A CA 1
ATOM 485 C C . HIS A 1 68 ? 10.263 16.556 5.135 1.00 46.53 68 HIS A C 1
ATOM 487 O O . HIS A 1 68 ? 11.077 16.308 4.251 1.00 46.53 68 HIS A O 1
ATOM 493 N N . ARG A 1 69 ? 10.414 17.608 5.952 1.00 54.31 69 ARG A N 1
ATOM 494 C CA . ARG A 1 69 ? 11.753 18.014 6.408 1.00 54.31 69 ARG A CA 1
ATOM 495 C C . ARG A 1 69 ? 12.337 16.893 7.279 1.00 54.31 69 ARG A C 1
ATOM 497 O O . ARG A 1 69 ? 12.493 17.059 8.481 1.00 54.31 69 ARG A O 1
ATOM 504 N N . CYS A 1 70 ? 12.699 15.768 6.676 1.00 52.09 70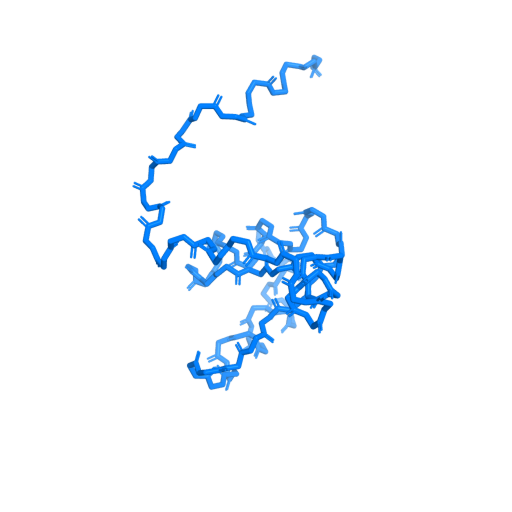 CYS A N 1
ATOM 505 C CA . CYS A 1 70 ? 13.799 14.967 7.198 1.00 52.09 70 CYS A CA 1
ATOM 506 C C . CYS A 1 70 ? 15.069 15.510 6.549 1.00 52.09 70 CYS A C 1
ATOM 508 O O . CYS A 1 70 ? 15.610 14.960 5.598 1.00 52.09 70 CYS A O 1
ATOM 510 N N . GLN A 1 71 ? 15.494 16.664 7.064 1.00 66.25 71 GLN A N 1
ATOM 511 C CA . GLN A 1 71 ? 16.904 17.014 7.084 1.00 66.25 71 GLN A CA 1
ATOM 512 C C . GLN A 1 71 ? 17.638 15.865 7.781 1.00 66.25 71 GLN A C 1
ATOM 514 O O . GLN A 1 71 ? 17.175 15.437 8.839 1.00 66.25 71 GLN A O 1
ATOM 519 N N . HIS A 1 72 ? 18.715 15.370 7.177 1.00 40.78 72 HIS A N 1
ATOM 520 C CA . HIS A 1 72 ? 20.056 15.131 7.739 1.00 40.78 72 HIS A CA 1
ATOM 521 C C . HIS A 1 72 ? 20.909 14.431 6.647 1.00 40.78 72 HIS A C 1
ATOM 523 O O . HIS A 1 72 ? 20.328 13.827 5.749 1.00 40.78 72 HIS A O 1
ATOM 529 N N . PRO A 1 73 ? 22.240 14.621 6.673 1.00 47.59 73 PRO A N 1
ATOM 530 C CA . PRO A 1 73 ? 23.078 15.146 5.582 1.00 47.59 73 PRO A CA 1
ATOM 531 C C . PRO A 1 73 ? 23.223 14.271 4.332 1.00 47.59 73 PRO A C 1
ATOM 533 O O . PRO A 1 73 ? 23.172 13.028 4.450 1.00 47.59 73 PRO A O 1
#

Mean predicted aligned error: 9.46 Å